Protein AF-A0A067CC04-F1 (afdb_monomer_lite)

InterPro domains:
  IPR005635 Inner centromere protein, ARK-binding domain [PF03941] (3-54)

Secondary structure (DSSP, 8-state):
--TTGGGGGGSPPPGGGSHHHHHHHHHHHSSTT---GGGTSPS------HHHHTTTTS-TTS-TT---GGG--TTSSPPHHHHHHHHHHTT-S-------

Sequence (100 aa):
MDTEDYAALNKPLPAWAQKANLDQALALQFGPHGVDPTTIFPDFVGSCDLKLIFKGYVEPKRTFNRRTSSGNWHMDQPTRLEKANYKHVMGFGSATTFVA

Organism: Saprolegnia parasitica (strain CBS 223.65) (NCBI:txid695850)

pLDDT: mean 78.01, std 14.94, range [41.5, 97.19]

Radius of gyration: 21.19 Å; chains: 1; bounding box: 42×27×64 Å

Foldseek 3Di:
DDPVVVVVVPDPDDPCRDDVNVVVVVVCCADLNHADVCVVDPFDPLDDDPCVVCPPPDDPPDPPPDDDCVSDCVVVGDDPVNVVVVCVVRNVDDPPPPPD

Structure (mmCIF, N/CA/C/O backbone):
data_AF-A0A067CC04-F1
#
_entry.id   AF-A0A067CC04-F1
#
loop_
_atom_site.group_PDB
_atom_site.id
_atom_site.type_symbol
_atom_site.label_atom_id
_atom_site.label_alt_id
_atom_site.label_comp_id
_atom_site.label_asym_id
_atom_site.label_entity_id
_atom_site.label_seq_id
_atom_site.pdbx_PDB_ins_code
_atom_site.Cartn_x
_atom_site.Cartn_y
_atom_site.Cartn_z
_atom_site.occupancy
_atom_site.B_iso_or_equiv
_atom_site.auth_seq_id
_atom_site.auth_comp_id
_atom_site.auth_asym_id
_atom_site.auth_atom_id
_atom_site.pdbx_PDB_model_num
ATOM 1 N N . MET A 1 1 ? -9.156 0.115 -29.959 1.00 44.59 1 MET A N 1
ATOM 2 C CA . MET A 1 1 ? -9.806 0.749 -28.791 1.00 44.59 1 MET A CA 1
ATOM 3 C C . MET A 1 1 ? -10.851 -0.250 -28.373 1.00 44.59 1 MET A C 1
ATOM 5 O O . MET A 1 1 ? -11.887 -0.343 -29.019 1.00 44.59 1 MET A O 1
ATOM 9 N N . ASP A 1 2 ? -10.473 -1.109 -27.437 1.00 47.34 2 ASP A N 1
ATOM 10 C CA . ASP A 1 2 ? -11.110 -2.409 -27.276 1.00 47.34 2 ASP A CA 1
ATOM 11 C C . ASP A 1 2 ? -12.366 -2.259 -26.421 1.00 47.34 2 ASP A C 1
ATOM 13 O O . ASP A 1 2 ? -12.338 -1.794 -25.286 1.00 47.34 2 ASP A O 1
ATOM 17 N N . THR A 1 3 ? -13.500 -2.581 -27.032 1.00 53.75 3 THR A N 1
ATOM 18 C CA . THR A 1 3 ? -14.859 -2.351 -26.527 1.00 53.75 3 THR A CA 1
ATOM 19 C C . THR A 1 3 ? -15.200 -3.228 -25.311 1.00 53.75 3 THR A C 1
ATOM 21 O O . THR A 1 3 ? -16.217 -3.008 -24.659 1.00 53.75 3 THR A O 1
ATOM 24 N N . GLU A 1 4 ? -14.346 -4.200 -24.979 1.00 54.41 4 GLU A N 1
ATOM 25 C CA . GLU A 1 4 ? -14.552 -5.176 -23.903 1.00 54.41 4 GLU A CA 1
ATOM 26 C C . GLU A 1 4 ? -14.390 -4.586 -22.487 1.00 54.41 4 GLU A C 1
ATOM 28 O O . GLU A 1 4 ? -15.037 -5.063 -21.555 1.00 54.41 4 GLU A O 1
ATOM 33 N N . ASP A 1 5 ? -13.614 -3.510 -22.308 1.00 56.44 5 ASP A N 1
ATOM 34 C CA . ASP A 1 5 ? -13.332 -2.931 -20.978 1.00 56.44 5 ASP A CA 1
ATOM 35 C C . ASP A 1 5 ? -14.538 -2.162 -20.390 1.00 56.44 5 ASP A C 1
ATOM 37 O O . ASP A 1 5 ? -14.797 -2.163 -19.185 1.00 56.44 5 ASP A O 1
ATOM 41 N N . TYR A 1 6 ? -15.394 -1.595 -21.248 1.00 52.56 6 TYR A N 1
ATOM 42 C CA . TYR A 1 6 ? -16.616 -0.901 -20.814 1.00 52.56 6 TYR A CA 1
ATOM 43 C C . TYR A 1 6 ? -17.701 -1.841 -20.265 1.00 52.56 6 TYR A C 1
ATOM 45 O O . TYR A 1 6 ? -18.592 -1.394 -19.542 1.00 52.56 6 TYR A O 1
ATOM 53 N N . ALA A 1 7 ? -17.635 -3.145 -20.550 1.00 53.19 7 ALA A N 1
ATOM 54 C CA . ALA A 1 7 ? -18.575 -4.115 -19.990 1.00 53.19 7 ALA A CA 1
ATOM 55 C C . ALA A 1 7 ? -18.333 -4.360 -18.486 1.00 53.19 7 ALA A C 1
ATOM 57 O O . ALA A 1 7 ? -19.269 -4.682 -17.752 1.00 53.19 7 ALA A O 1
ATOM 58 N N . ALA A 1 8 ? -17.102 -4.161 -17.996 1.00 56.31 8 ALA A N 1
ATOM 59 C CA . ALA A 1 8 ? -16.777 -4.284 -16.575 1.00 56.31 8 ALA A CA 1
ATOM 60 C C . ALA A 1 8 ? -17.367 -3.143 -15.726 1.00 56.31 8 ALA A C 1
ATOM 62 O O . ALA A 1 8 ? -17.684 -3.364 -14.557 1.00 56.31 8 ALA A O 1
ATOM 63 N N . LEU A 1 9 ? -17.578 -1.966 -16.326 1.00 58.84 9 LEU A N 1
ATOM 64 C CA . LEU A 1 9 ? -18.166 -0.782 -15.686 1.00 58.84 9 LEU A CA 1
ATOM 65 C C . LEU A 1 9 ? -19.675 -0.905 -15.420 1.00 58.84 9 LEU A C 1
ATOM 67 O O . LEU A 1 9 ? -20.197 -0.193 -14.568 1.00 58.84 9 LEU A O 1
ATOM 71 N N . ASN A 1 10 ? -20.369 -1.825 -16.098 1.00 68.38 10 ASN A N 1
ATOM 72 C CA . ASN A 1 10 ? -21.823 -2.000 -15.988 1.00 68.38 10 ASN A CA 1
ATOM 73 C C . ASN A 1 10 ? -22.241 -3.177 -15.093 1.00 68.38 10 ASN A C 1
ATOM 75 O O . ASN A 1 10 ? -23.408 -3.576 -15.092 1.00 68.38 10 ASN A O 1
ATOM 79 N N . LYS A 1 11 ? -21.309 -3.768 -14.337 1.00 81.19 11 LYS A N 1
ATOM 80 C CA . LYS A 1 11 ? -21.658 -4.827 -13.384 1.00 81.19 11 LYS A CA 1
ATOM 81 C C . LYS A 1 11 ? -22.488 -4.229 -12.240 1.00 81.19 11 LYS A C 1
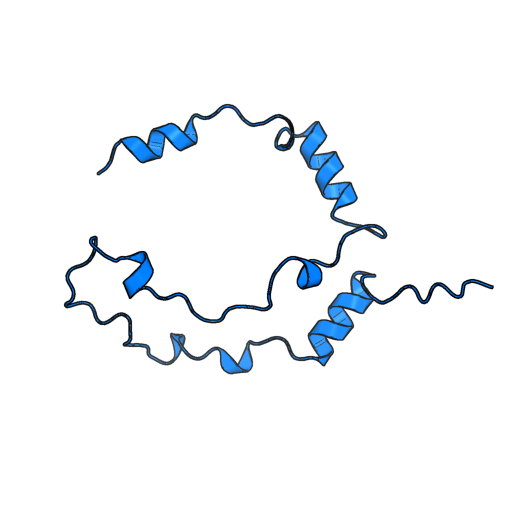ATOM 83 O O . LYS A 1 11 ? -22.098 -3.193 -11.698 1.00 81.19 11 LYS A O 1
ATOM 88 N N . PRO A 1 12 ? -23.607 -4.862 -11.844 1.00 85.69 12 PRO A N 1
ATOM 89 C CA . PRO A 1 12 ? -24.370 -4.398 -10.693 1.00 85.69 12 PRO A CA 1
ATOM 90 C C . PRO A 1 12 ? -23.480 -4.408 -9.446 1.00 85.69 12 PRO A C 1
ATOM 92 O O . PRO A 1 12 ? -22.689 -5.337 -9.255 1.00 85.69 12 PRO A O 1
ATOM 95 N N . LEU A 1 13 ? -23.604 -3.377 -8.602 1.00 88.31 13 LEU A N 1
ATOM 96 C CA . LEU A 1 13 ? -22.800 -3.279 -7.386 1.00 88.3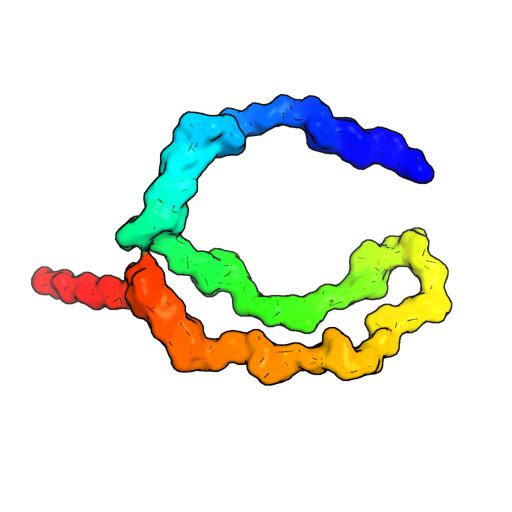1 13 LEU A CA 1
ATOM 97 C C . LEU A 1 13 ? -23.056 -4.503 -6.494 1.00 88.31 13 LEU A C 1
ATOM 99 O O . LEU A 1 13 ? -24.211 -4.759 -6.127 1.00 88.31 13 LEU A O 1
ATOM 103 N N . PRO A 1 14 ? -22.003 -5.242 -6.107 1.00 93.12 14 PRO A N 1
ATOM 104 C CA . PRO A 1 14 ? -22.162 -6.384 -5.226 1.00 93.12 14 PRO A CA 1
ATOM 105 C C . PRO A 1 14 ? -22.654 -5.923 -3.853 1.00 93.12 14 PRO A C 1
ATOM 107 O O . PRO A 1 14 ? -22.340 -4.819 -3.407 1.00 93.12 14 PRO A O 1
ATOM 110 N N . ALA A 1 15 ? -23.397 -6.786 -3.157 1.00 95.50 15 ALA A N 1
ATOM 111 C CA . ALA A 1 15 ? -24.059 -6.434 -1.901 1.00 95.50 15 ALA A CA 1
ATOM 112 C C . ALA A 1 15 ? -23.097 -5.869 -0.842 1.00 95.50 15 ALA A C 1
ATOM 114 O O . ALA A 1 15 ? -23.449 -4.917 -0.152 1.00 95.50 15 ALA A O 1
ATOM 115 N N . TRP A 1 16 ? -21.876 -6.402 -0.736 1.00 95.50 16 TRP A N 1
ATOM 116 C CA . TRP A 1 16 ? -20.872 -5.932 0.228 1.00 95.50 16 TRP A CA 1
ATOM 117 C C . TRP A 1 16 ? -20.393 -4.496 -0.041 1.00 95.50 16 TRP A C 1
ATOM 119 O O . TRP A 1 16 ? -19.982 -3.812 0.888 1.00 95.50 16 TRP A O 1
ATOM 129 N N . ALA A 1 17 ? -20.464 -4.034 -1.293 1.00 94.38 17 ALA A N 1
ATOM 130 C CA . ALA A 1 17 ? -20.048 -2.693 -1.699 1.00 94.38 17 ALA A CA 1
ATOM 131 C C . ALA A 1 17 ? -21.202 -1.676 -1.651 1.00 94.38 17 ALA A C 1
ATOM 133 O O . ALA A 1 17 ? -21.010 -0.502 -1.961 1.00 94.38 17 ALA A O 1
ATOM 134 N N . GLN A 1 18 ? -22.414 -2.108 -1.287 1.00 95.19 18 GLN A N 1
ATOM 135 C CA . GLN A 1 18 ? -23.546 -1.208 -1.083 1.00 95.19 18 GLN A CA 1
ATOM 136 C C . GLN A 1 18 ? -23.424 -0.514 0.275 1.00 95.19 18 GLN A C 1
ATOM 138 O O . GLN A 1 18 ? -22.976 -1.121 1.245 1.00 95.19 18 GLN A O 1
ATOM 143 N N . LYS A 1 19 ? -23.877 0.744 0.348 1.00 95.19 19 LYS A N 1
ATOM 144 C CA . LYS A 1 19 ? -23.650 1.662 1.477 1.00 95.19 19 LYS A CA 1
ATOM 145 C C . LYS A 1 19 ? -23.778 1.020 2.863 1.00 95.19 19 LYS A C 1
ATOM 147 O O . LYS A 1 19 ? -22.839 1.095 3.638 1.00 95.19 19 LYS A O 1
ATOM 152 N N . ALA A 1 20 ? -24.910 0.383 3.166 1.00 96.31 20 ALA A N 1
ATOM 153 C CA . ALA A 1 20 ? -25.162 -0.162 4.503 1.00 96.31 20 ALA A CA 1
ATOM 154 C C . ALA A 1 20 ? -24.143 -1.243 4.909 1.00 96.31 20 ALA A C 1
ATOM 156 O O . ALA A 1 20 ? -23.614 -1.212 6.018 1.00 96.31 20 ALA A O 1
ATOM 157 N N . ASN A 1 21 ? -23.833 -2.164 3.993 1.00 97.19 21 ASN A N 1
ATOM 158 C CA . ASN A 1 21 ? -22.891 -3.253 4.252 1.00 97.19 21 ASN A CA 1
ATOM 159 C C . ASN A 1 21 ? -21.442 -2.754 4.248 1.00 97.19 21 ASN A C 1
ATOM 161 O O . ASN A 1 21 ? -20.633 -3.207 5.055 1.00 97.19 21 ASN A O 1
ATOM 165 N N . LEU A 1 22 ? -21.123 -1.803 3.366 1.00 96.25 22 LEU A N 1
ATOM 166 C CA . LEU A 1 22 ? -19.801 -1.196 3.291 1.00 96.25 22 LEU A CA 1
ATOM 167 C C . LEU A 1 22 ? -19.486 -0.395 4.559 1.00 96.25 22 LEU A C 1
ATOM 169 O O . LEU A 1 22 ? -18.415 -0.574 5.128 1.00 96.25 22 LEU A O 1
ATOM 173 N N . ASP A 1 23 ? -20.424 0.431 5.032 1.00 95.31 23 ASP A N 1
ATOM 174 C CA . ASP A 1 23 ? -20.262 1.230 6.252 1.00 95.31 23 ASP A CA 1
ATOM 175 C C . ASP A 1 23 ? -19.996 0.311 7.467 1.00 95.31 23 ASP A C 1
ATOM 177 O O . ASP A 1 23 ? -19.097 0.575 8.268 1.00 95.31 23 ASP A O 1
ATOM 181 N N . GLN A 1 24 ? -20.703 -0.823 7.561 1.00 92.88 24 GLN A N 1
ATOM 182 C CA . GLN A 1 24 ? -20.458 -1.833 8.595 1.00 92.88 24 GLN A CA 1
ATOM 183 C C . GLN A 1 24 ? -19.079 -2.496 8.453 1.00 92.88 24 GLN A C 1
ATOM 185 O O . GLN A 1 24 ? -18.365 -2.654 9.443 1.00 92.88 24 GLN A O 1
ATOM 190 N N . ALA A 1 25 ? -18.688 -2.886 7.238 1.00 93.00 25 ALA A N 1
ATOM 191 C CA . ALA A 1 25 ? -17.398 -3.525 6.991 1.00 93.00 25 ALA A CA 1
ATOM 192 C C . ALA A 1 25 ? -16.223 -2.588 7.311 1.00 93.00 25 ALA A C 1
ATOM 194 O O . ALA A 1 25 ? -15.250 -3.015 7.932 1.00 93.00 25 ALA A O 1
ATOM 195 N N . LEU A 1 26 ? -16.330 -1.305 6.954 1.00 91.56 26 LEU A N 1
ATOM 196 C CA . LEU A 1 26 ? -15.318 -0.292 7.255 1.00 91.56 26 LEU A CA 1
ATOM 197 C C . LEU A 1 26 ? -15.172 -0.063 8.762 1.00 91.56 26 LEU A C 1
ATOM 199 O O . LEU A 1 26 ? -14.050 0.031 9.252 1.00 91.56 26 LEU A O 1
ATOM 203 N N . ALA A 1 27 ? -16.282 -0.046 9.507 1.00 88.88 27 ALA A N 1
ATOM 204 C CA . ALA A 1 27 ? -16.250 0.061 10.965 1.00 88.88 27 ALA A CA 1
ATOM 205 C C . ALA A 1 27 ? -15.571 -1.146 11.641 1.00 88.88 27 ALA A C 1
ATOM 207 O O . ALA A 1 27 ? -14.993 -1.001 12.712 1.00 88.88 27 ALA A O 1
ATOM 208 N N . LEU A 1 28 ? -15.613 -2.335 11.029 1.00 87.75 28 LEU A N 1
ATOM 209 C CA . LEU A 1 28 ? -14.878 -3.510 11.515 1.00 87.75 28 LEU A CA 1
ATOM 210 C C . LEU A 1 28 ? -13.394 -3.462 11.135 1.00 87.75 28 LEU A C 1
ATOM 212 O O . LEU A 1 28 ? -12.540 -3.864 11.922 1.00 87.75 28 LEU A O 1
ATOM 216 N N . GLN A 1 29 ? -13.080 -2.973 9.933 1.00 87.88 29 GLN A N 1
ATOM 217 C CA . GLN A 1 29 ? -11.700 -2.811 9.470 1.00 87.88 29 GLN A CA 1
ATOM 218 C C . GLN A 1 29 ? -10.948 -1.723 10.246 1.00 87.88 29 GLN A C 1
ATOM 220 O O . GLN A 1 29 ? -9.727 -1.803 10.377 1.00 87.88 29 GLN A O 1
ATOM 225 N N . PHE A 1 30 ? -11.664 -0.726 10.769 1.00 80.38 30 PHE A N 1
ATOM 226 C CA . PHE A 1 30 ? -11.103 0.411 11.485 1.00 80.38 30 PHE A CA 1
ATOM 227 C C . PHE A 1 30 ? -11.566 0.442 12.946 1.00 80.38 30 PHE A C 1
ATOM 229 O O . PHE A 1 30 ? -12.718 0.745 13.238 1.00 80.38 30 PHE A O 1
ATOM 236 N N . GLY A 1 31 ? -10.659 0.179 13.887 1.00 71.31 31 GLY A N 1
ATOM 237 C CA . GLY A 1 31 ? -10.954 0.248 15.318 1.00 71.31 31 GLY A CA 1
ATOM 238 C C . GLY A 1 31 ? -10.095 -0.708 16.148 1.00 71.31 31 GLY A C 1
ATOM 239 O O . GLY A 1 31 ? -9.161 -1.305 15.615 1.00 71.31 31 GLY A O 1
ATOM 240 N N . PRO A 1 32 ? -10.426 -0.912 17.436 1.00 72.81 32 PRO A N 1
ATOM 241 C CA . PRO A 1 32 ? -9.671 -1.781 18.350 1.00 72.81 32 PRO A CA 1
ATOM 242 C C . PRO A 1 32 ? -9.566 -3.249 17.905 1.00 72.81 32 PRO A C 1
ATOM 244 O O . PRO A 1 32 ? -8.737 -3.994 18.416 1.00 72.81 32 PRO A O 1
ATOM 247 N N . HIS A 1 33 ? -10.429 -3.667 16.977 1.00 75.50 33 HIS A N 1
ATOM 248 C CA . HIS A 1 33 ? -10.476 -5.017 16.412 1.00 75.50 33 HIS A CA 1
ATOM 249 C C . HIS A 1 33 ? -10.016 -5.070 14.948 1.00 75.50 33 HIS A C 1
ATOM 251 O O . HIS A 1 33 ? -10.149 -6.109 14.302 1.00 75.50 33 HIS A O 1
ATOM 257 N N . GLY A 1 34 ? -9.499 -3.957 14.417 1.00 82.00 34 GLY A N 1
ATOM 258 C CA . GLY A 1 34 ? -8.956 -3.898 13.067 1.00 82.00 34 GLY A CA 1
ATOM 259 C C . GLY A 1 34 ? -7.736 -4.807 12.920 1.00 82.00 34 GLY A C 1
ATOM 260 O O . GLY A 1 34 ? -6.937 -4.965 13.843 1.00 82.00 34 GLY A O 1
ATOM 261 N N . VAL A 1 35 ? -7.583 -5.407 11.742 1.00 87.19 35 VAL A N 1
ATOM 262 C CA . VAL A 1 35 ? -6.427 -6.253 11.424 1.00 87.19 35 VAL A CA 1
ATOM 263 C C . VAL A 1 35 ? -5.280 -5.376 10.939 1.00 87.19 35 VAL A C 1
ATOM 265 O O . VAL A 1 35 ? -5.480 -4.541 10.061 1.00 87.19 35 VAL A O 1
ATOM 268 N N . ASP A 1 36 ? -4.075 -5.597 11.470 1.00 87.31 36 ASP A N 1
ATOM 269 C CA . ASP A 1 36 ? -2.859 -4.921 11.008 1.00 87.31 36 ASP A CA 1
ATOM 270 C C . ASP A 1 36 ? -2.607 -5.240 9.519 1.00 87.31 36 ASP A C 1
ATOM 272 O O . ASP A 1 36 ? -2.275 -6.389 9.191 1.00 87.31 36 ASP A O 1
ATOM 276 N N . PRO A 1 37 ? -2.701 -4.256 8.601 1.00 87.81 37 PRO A N 1
ATOM 277 C CA . PRO A 1 37 ? -2.530 -4.498 7.171 1.00 87.81 37 PRO A CA 1
ATOM 278 C C . PRO A 1 37 ? -1.153 -5.062 6.810 1.00 87.81 37 PRO A C 1
ATOM 280 O O . PRO A 1 37 ? -1.033 -5.774 5.816 1.00 87.81 37 PRO A O 1
ATOM 283 N N . THR A 1 38 ? -0.125 -4.803 7.629 1.00 85.12 38 THR A N 1
ATOM 284 C CA . THR A 1 38 ? 1.241 -5.311 7.404 1.00 85.12 38 THR A CA 1
ATOM 285 C C . THR A 1 38 ? 1.362 -6.827 7.593 1.00 85.12 38 THR A C 1
ATOM 287 O O . THR A 1 38 ? 2.386 -7.406 7.244 1.00 85.12 38 THR A O 1
ATOM 290 N N . THR A 1 39 ? 0.327 -7.483 8.133 1.00 87.38 39 THR A N 1
ATOM 291 C CA . THR A 1 39 ? 0.243 -8.952 8.225 1.00 87.38 39 THR A CA 1
ATOM 292 C C . THR A 1 39 ? -0.362 -9.597 6.976 1.00 87.38 39 THR A C 1
ATOM 294 O O . T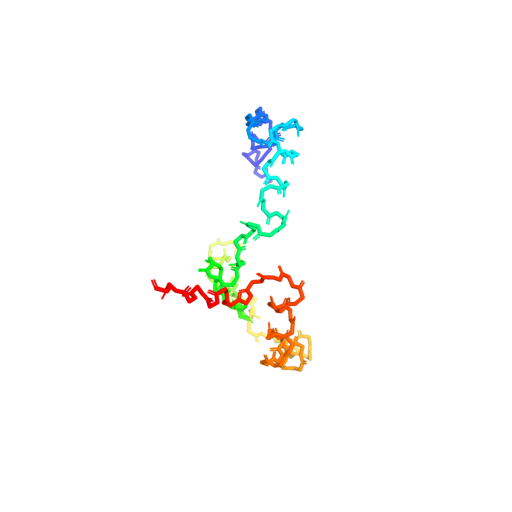HR A 1 39 ? -0.141 -10.781 6.735 1.00 87.38 39 THR A O 1
ATOM 297 N N . ILE A 1 40 ? -1.115 -8.828 6.183 1.00 89.81 40 ILE A N 1
ATOM 298 C CA . ILE A 1 40 ? -1.823 -9.302 4.986 1.00 89.81 40 ILE A CA 1
ATOM 299 C C . ILE A 1 40 ? -1.037 -8.930 3.730 1.00 89.81 40 ILE A C 1
ATOM 301 O O . ILE A 1 40 ? -0.866 -9.749 2.828 1.00 89.81 40 ILE A O 1
ATOM 305 N N . PHE A 1 41 ? -0.573 -7.683 3.664 1.00 87.25 41 PHE A N 1
ATOM 306 C CA . PHE A 1 41 ? 0.129 -7.155 2.507 1.00 87.25 41 PHE A CA 1
ATOM 307 C C . PHE A 1 41 ? 1.636 -7.172 2.756 1.00 87.25 41 PHE A C 1
ATOM 309 O O . PHE A 1 41 ? 2.083 -6.699 3.805 1.00 87.25 41 PHE A O 1
ATOM 316 N N . PRO A 1 42 ? 2.437 -7.686 1.804 1.00 82.38 42 PRO A N 1
ATOM 317 C CA . PRO A 1 42 ? 3.880 -7.572 1.898 1.00 82.38 42 PRO A CA 1
ATOM 318 C C . PRO A 1 42 ? 4.286 -6.096 1.910 1.00 82.38 42 PRO A C 1
ATOM 320 O O . PRO A 1 42 ? 3.619 -5.243 1.316 1.00 82.38 42 PRO A O 1
ATOM 323 N N . ASP A 1 43 ? 5.408 -5.810 2.568 1.00 77.62 43 ASP A N 1
ATOM 324 C CA . ASP A 1 43 ? 6.031 -4.490 2.519 1.00 77.62 43 ASP A CA 1
ATOM 325 C C . ASP A 1 43 ? 6.257 -4.054 1.062 1.00 77.62 43 ASP A C 1
ATOM 327 O O . ASP A 1 43 ? 6.428 -4.888 0.168 1.00 77.62 43 ASP A O 1
ATOM 331 N N . PHE A 1 44 ? 6.254 -2.737 0.839 1.00 70.69 44 PHE A N 1
ATOM 332 C CA . PHE A 1 44 ? 6.326 -2.112 -0.482 1.00 70.69 44 PHE A CA 1
ATOM 333 C C . PHE A 1 44 ? 7.316 -2.819 -1.419 1.00 70.69 44 PHE A C 1
ATOM 335 O O . PHE A 1 44 ? 8.537 -2.718 -1.276 1.00 70.69 44 PHE A O 1
ATOM 342 N N . VAL A 1 45 ? 6.772 -3.519 -2.416 1.00 68.62 45 VAL A N 1
ATOM 343 C CA . VAL A 1 45 ? 7.553 -4.120 -3.495 1.00 68.62 45 VAL A CA 1
ATOM 344 C C . VAL A 1 45 ? 7.936 -2.972 -4.422 1.00 68.62 45 VAL A C 1
ATOM 346 O O . VAL A 1 45 ? 7.166 -2.579 -5.292 1.00 68.62 45 VAL A O 1
ATOM 349 N N . GLY A 1 46 ? 9.095 -2.360 -4.173 1.00 68.62 46 GLY A N 1
ATOM 350 C CA . GLY A 1 46 ? 9.484 -1.063 -4.743 1.00 68.62 46 GLY A CA 1
ATOM 351 C C . GLY A 1 46 ? 9.752 -1.009 -6.247 1.00 68.62 46 GLY A C 1
ATOM 352 O O . GLY A 1 46 ? 10.418 -0.094 -6.729 1.00 68.62 46 GLY A O 1
ATOM 353 N N . SER A 1 47 ? 9.252 -1.978 -7.005 1.00 78.19 47 SER A N 1
ATOM 354 C CA . SER A 1 47 ? 9.330 -1.992 -8.454 1.00 78.19 47 SER A CA 1
ATOM 355 C C . SER A 1 47 ? 8.222 -2.852 -9.052 1.00 78.19 47 SER A C 1
ATOM 357 O O . SER A 1 47 ? 7.772 -3.826 -8.453 1.00 78.19 47 SER A O 1
ATOM 359 N N . CYS A 1 48 ? 7.830 -2.517 -10.275 1.00 80.88 48 CYS A N 1
ATOM 360 C CA . CYS A 1 48 ? 7.023 -3.368 -11.131 1.00 80.88 48 CYS A CA 1
ATOM 361 C C . CYS A 1 48 ? 7.790 -3.617 -12.434 1.00 80.88 48 CYS A C 1
ATOM 363 O O . CYS A 1 48 ? 8.398 -2.704 -13.001 1.00 80.88 48 CYS A O 1
ATOM 365 N N . ASP A 1 49 ? 7.792 -4.862 -12.911 1.00 86.56 49 ASP A N 1
ATOM 366 C CA . ASP A 1 49 ? 8.433 -5.181 -14.183 1.00 86.56 49 ASP A CA 1
ATOM 367 C C . ASP A 1 49 ? 7.527 -4.745 -15.338 1.00 86.56 49 ASP A C 1
ATOM 369 O O . ASP A 1 49 ? 6.613 -5.452 -15.765 1.00 86.56 49 ASP A O 1
ATOM 373 N N . LEU A 1 50 ? 7.800 -3.552 -15.861 1.00 85.19 50 LEU A N 1
ATOM 374 C CA . LEU A 1 50 ? 7.061 -2.994 -16.988 1.00 85.19 50 LEU A CA 1
ATOM 375 C C . LEU A 1 50 ? 7.211 -3.838 -18.263 1.00 85.19 50 LEU A C 1
ATOM 377 O O . LEU A 1 50 ? 6.295 -3.850 -19.080 1.00 85.19 50 LEU A O 1
ATOM 381 N N . LYS A 1 51 ? 8.322 -4.570 -18.448 1.00 83.94 51 LYS A N 1
ATOM 382 C CA . LYS A 1 51 ? 8.461 -5.472 -19.604 1.00 83.94 51 LYS A CA 1
ATOM 383 C C . LYS A 1 51 ? 7.494 -6.639 -19.494 1.00 83.94 51 LYS A C 1
ATOM 385 O O . LYS A 1 51 ? 6.924 -7.038 -20.505 1.00 83.94 51 LYS A O 1
ATOM 390 N N . LEU A 1 52 ? 7.321 -7.174 -18.285 1.00 87.06 52 LEU A N 1
ATOM 391 C CA . LEU A 1 52 ? 6.355 -8.234 -18.023 1.00 87.06 52 LEU A CA 1
ATOM 392 C C . LEU A 1 52 ? 4.923 -7.730 -18.228 1.00 87.06 52 LEU A C 1
ATOM 394 O O . LEU A 1 52 ? 4.155 -8.374 -18.935 1.00 87.06 52 LEU A O 1
ATOM 398 N N . ILE A 1 53 ? 4.592 -6.566 -17.662 1.00 86.75 53 ILE A N 1
ATOM 399 C CA . ILE A 1 53 ? 3.244 -5.979 -17.731 1.00 86.75 53 ILE A CA 1
ATOM 400 C C . ILE A 1 53 ? 2.845 -5.654 -19.177 1.00 86.75 53 ILE A C 1
ATOM 402 O O . ILE A 1 53 ? 1.732 -5.959 -19.591 1.00 86.75 53 ILE A O 1
ATOM 406 N N . PHE A 1 54 ? 3.754 -5.070 -19.962 1.00 84.25 54 PHE A N 1
ATOM 407 C CA . PHE A 1 54 ? 3.482 -4.648 -21.342 1.00 84.25 54 PHE A CA 1
ATOM 408 C C . PHE A 1 54 ? 3.924 -5.663 -22.403 1.00 84.25 54 PHE A C 1
ATOM 410 O O . PHE A 1 54 ? 4.035 -5.323 -23.588 1.00 84.25 54 PHE A O 1
ATOM 417 N N . LYS A 1 55 ? 4.179 -6.914 -22.006 1.00 83.44 55 LYS A N 1
ATOM 418 C CA . LYS A 1 55 ? 4.572 -7.978 -22.932 1.00 83.44 55 LYS A CA 1
ATOM 419 C C . LYS A 1 55 ? 3.514 -8.131 -24.031 1.00 83.44 55 LYS A C 1
ATOM 421 O O . LYS A 1 55 ? 2.357 -8.408 -23.744 1.00 83.44 55 LYS A O 1
ATOM 426 N N . GLY A 1 56 ? 3.921 -7.966 -25.290 1.00 80.50 56 GLY A N 1
ATOM 427 C CA . GLY A 1 56 ? 3.042 -8.100 -26.461 1.00 80.50 56 GLY A CA 1
ATOM 428 C C . GLY A 1 56 ? 2.288 -6.831 -26.878 1.00 80.50 56 GLY A C 1
ATOM 429 O O . GLY A 1 56 ? 1.736 -6.816 -27.970 1.00 80.50 56 GLY A O 1
ATOM 430 N N . TYR A 1 57 ? 2.311 -5.762 -26.073 1.00 73.81 57 TYR A N 1
ATOM 431 C CA . TYR A 1 57 ? 1.595 -4.508 -26.362 1.00 73.81 57 TYR A CA 1
ATOM 432 C C . TYR A 1 57 ? 2.508 -3.355 -26.786 1.00 73.81 57 TYR A C 1
ATOM 434 O O . TYR A 1 57 ? 2.059 -2.400 -27.417 1.00 73.81 57 TYR A O 1
ATOM 442 N N . VAL A 1 58 ? 3.793 -3.414 -26.430 1.00 70.06 58 VAL A N 1
ATOM 443 C CA . VAL A 1 58 ? 4.763 -2.357 -26.731 1.00 70.06 58 VAL A CA 1
ATOM 444 C C . VAL A 1 58 ? 5.929 -2.946 -27.516 1.00 70.06 58 VAL A C 1
ATOM 446 O O . VAL A 1 58 ? 6.521 -3.947 -27.114 1.00 70.06 58 VAL A O 1
ATOM 449 N N . GLU A 1 59 ? 6.272 -2.298 -28.631 1.00 66.44 59 GLU A N 1
ATOM 450 C CA . GLU A 1 59 ? 7.479 -2.582 -29.410 1.00 66.44 59 GLU A CA 1
ATOM 451 C C . GLU A 1 59 ? 8.715 -2.636 -28.485 1.00 66.44 59 GLU A C 1
ATOM 453 O O . GLU A 1 59 ? 8.909 -1.729 -27.665 1.00 66.44 59 GLU A O 1
ATOM 458 N N . PRO A 1 60 ? 9.617 -3.625 -28.637 1.00 60.72 60 PRO A N 1
ATOM 459 C CA . PRO A 1 60 ? 10.757 -3.850 -27.736 1.00 60.72 60 PRO A CA 1
ATOM 460 C C . PRO A 1 60 ? 11.773 -2.689 -27.670 1.00 60.72 60 PRO A C 1
ATOM 462 O O . PRO A 1 60 ? 12.730 -2.740 -26.900 1.00 60.72 60 PRO A O 1
ATOM 465 N N . LYS A 1 61 ? 11.575 -1.627 -28.462 1.00 57.84 61 LYS A N 1
ATOM 466 C CA . LYS A 1 61 ? 12.452 -0.452 -28.567 1.00 57.84 61 LYS A CA 1
ATOM 467 C C . LYS A 1 61 ? 12.296 0.564 -27.428 1.00 57.84 61 LYS A C 1
ATOM 469 O O . LYS A 1 61 ? 13.187 1.395 -27.254 1.00 57.84 61 LYS A O 1
ATOM 474 N N . ARG A 1 62 ? 11.218 0.531 -26.631 1.00 63.97 62 ARG A N 1
ATOM 475 C CA . ARG A 1 62 ? 11.104 1.381 -25.428 1.00 63.97 62 ARG A CA 1
ATOM 476 C C . ARG A 1 62 ? 11.825 0.723 -24.252 1.00 63.97 62 ARG A C 1
ATOM 478 O O . ARG A 1 62 ? 11.372 -0.271 -23.694 1.00 63.97 62 ARG A O 1
ATOM 485 N N . THR A 1 63 ? 12.965 1.285 -23.856 1.00 66.06 63 THR A N 1
ATOM 486 C CA . THR A 1 63 ? 13.732 0.785 -22.713 1.00 66.06 63 THR A CA 1
ATOM 487 C C . THR A 1 63 ? 13.065 1.196 -21.400 1.00 66.06 63 THR A C 1
ATOM 489 O O . THR A 1 63 ? 13.307 2.269 -20.858 1.00 66.06 63 THR A O 1
ATOM 492 N N . PHE A 1 64 ? 12.263 0.297 -20.828 1.00 77.00 64 PHE A N 1
ATOM 493 C CA . PHE A 1 64 ? 11.660 0.481 -19.499 1.00 77.00 64 PHE A CA 1
ATOM 494 C C . PHE A 1 64 ? 12.677 0.546 -18.337 1.00 77.00 64 PHE A C 1
ATOM 496 O O . PHE A 1 64 ? 12.298 0.807 -17.201 1.00 77.00 64 PHE A O 1
ATOM 503 N N . ASN A 1 65 ? 13.970 0.344 -18.622 1.00 74.62 65 ASN A N 1
ATOM 504 C CA . ASN A 1 65 ? 15.066 0.448 -17.653 1.00 74.62 65 ASN A CA 1
ATOM 505 C C . ASN A 1 65 ? 15.636 1.866 -17.501 1.00 74.62 65 ASN A C 1
ATOM 507 O O . ASN A 1 65 ? 16.384 2.108 -16.556 1.00 74.62 65 ASN A O 1
ATOM 511 N N . ARG A 1 66 ? 15.350 2.806 -18.415 1.00 76.38 66 ARG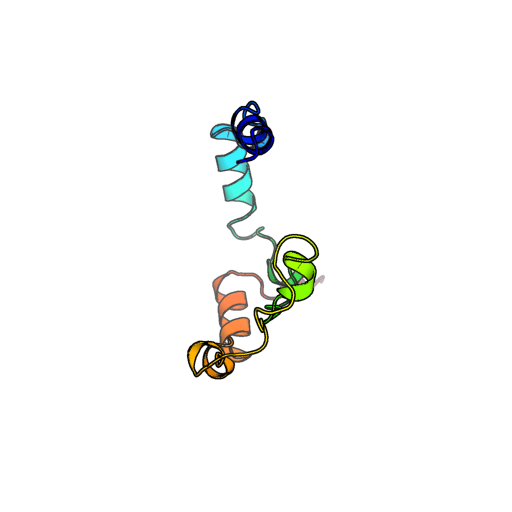 A N 1
ATOM 512 C CA . ARG A 1 66 ? 15.929 4.152 -18.314 1.00 76.38 66 ARG A CA 1
ATOM 513 C C . ARG A 1 66 ? 15.149 4.976 -17.292 1.00 76.38 66 ARG A C 1
ATOM 515 O O . ARG A 1 66 ? 14.012 5.364 -17.547 1.00 76.38 66 ARG A O 1
ATOM 522 N N . ARG A 1 67 ? 15.782 5.281 -16.160 1.00 77.00 67 ARG A N 1
ATOM 523 C CA . ARG A 1 67 ? 15.253 6.170 -15.117 1.00 77.00 67 ARG A CA 1
ATOM 524 C C . ARG A 1 67 ? 16.244 7.290 -14.815 1.00 77.00 67 ARG A C 1
ATOM 526 O O . ARG A 1 67 ? 17.447 7.115 -14.975 1.00 77.00 67 ARG A O 1
ATOM 533 N N . THR A 1 68 ? 15.722 8.444 -14.416 1.00 83.12 68 THR A N 1
ATOM 534 C CA . THR A 1 68 ? 16.501 9.568 -13.876 1.00 83.12 68 THR A CA 1
ATOM 535 C C . THR A 1 68 ? 16.280 9.634 -12.360 1.00 83.12 68 THR A C 1
ATOM 537 O O . THR A 1 68 ? 15.898 8.630 -11.754 1.00 83.12 68 THR A O 1
ATOM 540 N N . SER A 1 69 ? 16.497 10.786 -11.722 1.00 86.50 69 SER A N 1
ATOM 541 C CA . SER A 1 69 ? 16.277 10.981 -10.280 1.00 86.50 69 SER A CA 1
ATOM 542 C C . SER A 1 69 ? 14.879 10.572 -9.796 1.00 86.50 69 SER A C 1
ATOM 544 O O . SER A 1 69 ? 14.743 10.177 -8.645 1.00 86.50 69 SER A O 1
ATOM 546 N N . SER A 1 70 ? 13.865 10.555 -10.670 1.00 84.94 70 SER A N 1
ATOM 547 C CA . SER A 1 70 ? 12.510 10.069 -10.359 1.00 84.94 70 SER A CA 1
ATOM 548 C C . SER A 1 70 ? 12.431 8.584 -9.985 1.00 84.94 70 SER A C 1
ATOM 550 O O . SER A 1 70 ? 11.409 8.130 -9.478 1.00 84.94 70 SER A O 1
ATOM 552 N N . GLY A 1 71 ? 13.480 7.804 -10.256 1.00 80.31 71 GLY A N 1
ATOM 553 C CA . GLY A 1 71 ? 13.586 6.411 -9.835 1.00 80.31 71 GLY A CA 1
ATOM 554 C C . GLY A 1 71 ? 14.161 6.217 -8.431 1.00 80.31 71 GLY A C 1
ATOM 555 O O . GLY A 1 71 ? 14.150 5.087 -7.949 1.00 80.31 71 GLY A O 1
ATOM 556 N N . ASN A 1 72 ? 14.683 7.269 -7.794 1.00 84.50 72 ASN A N 1
ATOM 557 C CA . ASN A 1 72 ? 15.350 7.174 -6.501 1.00 84.50 72 ASN A CA 1
ATOM 558 C C . ASN A 1 72 ? 14.410 7.575 -5.356 1.00 84.50 72 ASN A C 1
ATOM 560 O O . ASN A 1 72 ? 14.232 8.758 -5.102 1.00 84.50 72 ASN A O 1
ATOM 564 N N . TRP A 1 73 ? 13.879 6.570 -4.657 1.00 84.75 73 TRP A N 1
ATOM 565 C CA . TRP A 1 73 ? 12.979 6.722 -3.502 1.00 84.75 73 TRP A CA 1
ATOM 566 C C . TRP A 1 73 ? 13.575 6.122 -2.219 1.00 84.75 73 TRP A C 1
ATOM 568 O O . TRP A 1 73 ? 12.854 5.729 -1.307 1.00 84.75 73 TRP A O 1
ATOM 578 N N . HIS A 1 74 ? 14.903 5.957 -2.154 1.00 79.94 74 HIS A N 1
ATOM 579 C CA . HIS A 1 74 ? 15.552 5.279 -1.021 1.00 79.94 74 HIS A CA 1
ATOM 580 C C . HIS A 1 74 ? 15.336 6.020 0.305 1.00 79.94 74 HIS A C 1
ATOM 582 O O . HIS A 1 74 ? 15.312 5.384 1.354 1.00 79.94 74 HIS A O 1
ATOM 588 N N . MET A 1 75 ? 15.161 7.343 0.251 1.00 83.19 75 MET A N 1
ATOM 589 C CA . MET A 1 75 ? 14.934 8.185 1.429 1.00 83.19 75 MET A CA 1
ATOM 590 C C . MET A 1 75 ? 13.459 8.279 1.832 1.00 83.19 75 MET A C 1
ATOM 592 O O . MET A 1 75 ? 13.167 8.724 2.934 1.00 83.19 75 MET A O 1
ATOM 596 N N . ASP A 1 76 ? 12.544 7.849 0.965 1.00 84.31 76 ASP A N 1
ATOM 597 C CA . ASP A 1 76 ? 11.096 7.904 1.187 1.00 84.31 76 ASP A CA 1
ATOM 598 C C . ASP A 1 76 ? 10.555 6.617 1.830 1.00 84.31 76 ASP A C 1
ATOM 600 O O . ASP A 1 76 ? 9.358 6.494 2.094 1.00 84.31 76 ASP A O 1
ATOM 604 N N . GLN A 1 77 ? 11.419 5.624 2.063 1.00 84.38 77 GLN A N 1
ATOM 605 C CA . GLN A 1 77 ? 11.011 4.383 2.709 1.00 84.38 77 GLN A CA 1
ATOM 606 C C . GLN A 1 77 ? 10.759 4.609 4.206 1.00 84.38 77 GLN A C 1
ATOM 608 O O . GLN A 1 77 ? 11.618 5.178 4.883 1.00 84.38 77 GLN A O 1
ATOM 613 N N . PRO A 1 78 ? 9.643 4.093 4.759 1.00 87.56 78 PRO A N 1
ATOM 614 C CA . PRO A 1 78 ? 9.374 4.197 6.184 1.00 87.56 78 PRO A CA 1
ATOM 615 C C . PRO A 1 78 ? 10.459 3.490 6.993 1.00 87.56 78 PRO A C 1
ATOM 617 O O . PRO A 1 78 ? 10.739 2.300 6.803 1.00 87.56 78 PRO A O 1
ATOM 620 N N . THR A 1 79 ? 11.034 4.207 7.946 1.00 89.38 79 THR A N 1
ATOM 621 C CA . THR A 1 79 ? 11.994 3.669 8.900 1.00 89.38 79 THR A CA 1
ATOM 622 C C . THR A 1 79 ? 11.326 2.666 9.841 1.00 89.38 79 THR A C 1
ATOM 624 O O . THR A 1 79 ? 10.114 2.666 10.072 1.00 89.38 79 THR A O 1
ATOM 627 N N . ARG A 1 80 ? 12.137 1.808 10.468 1.00 88.75 80 ARG A N 1
ATOM 628 C CA . ARG A 1 80 ? 11.648 0.851 11.474 1.00 88.75 80 ARG A CA 1
ATOM 629 C C . ARG A 1 80 ? 10.942 1.544 12.646 1.00 88.75 80 ARG A C 1
ATOM 631 O O . ARG A 1 80 ? 9.980 0.996 13.178 1.00 88.75 80 ARG A O 1
ATOM 638 N N . LEU A 1 81 ? 11.417 2.729 13.037 1.00 92.50 81 LEU A N 1
ATOM 639 C CA . LEU A 1 81 ? 10.816 3.520 14.110 1.00 92.50 81 LEU A CA 1
ATOM 640 C C . LEU A 1 81 ? 9.427 4.029 13.710 1.00 92.50 81 LEU A C 1
ATOM 642 O O . LEU A 1 81 ? 8.488 3.884 14.486 1.00 92.50 81 LEU A O 1
ATOM 646 N N . GLU A 1 82 ? 9.275 4.552 12.493 1.00 91.25 82 GLU A N 1
ATOM 647 C CA . GLU A 1 82 ? 7.980 5.019 11.980 1.00 91.25 82 GLU A CA 1
ATOM 648 C C . GLU A 1 82 ? 6.970 3.876 11.872 1.00 91.25 82 GLU A C 1
ATOM 650 O O . GLU A 1 82 ? 5.829 4.028 12.303 1.00 91.25 82 GLU A O 1
ATOM 655 N N . LYS A 1 83 ? 7.397 2.698 11.395 1.00 88.50 83 LYS A N 1
ATOM 656 C CA . LYS A 1 83 ? 6.543 1.500 11.357 1.00 88.50 83 LYS A CA 1
ATOM 657 C C . LYS A 1 83 ? 6.092 1.069 12.756 1.00 88.50 83 LYS A C 1
ATOM 659 O O . LYS A 1 83 ? 4.925 0.733 12.948 1.00 88.50 83 LYS A O 1
ATOM 664 N N . ALA A 1 84 ? 6.993 1.084 13.740 1.00 89.50 84 ALA A N 1
ATOM 665 C CA . ALA A 1 84 ? 6.656 0.745 15.123 1.00 89.50 84 ALA A CA 1
ATOM 666 C C . ALA A 1 84 ? 5.692 1.769 15.747 1.00 89.50 84 ALA A C 1
ATOM 668 O O . ALA A 1 84 ? 4.708 1.378 16.374 1.00 89.50 84 ALA A O 1
ATOM 669 N N . ASN A 1 85 ? 5.936 3.064 15.526 1.00 90.94 85 ASN A N 1
ATOM 670 C CA . ASN A 1 85 ? 5.065 4.137 15.997 1.00 90.94 85 ASN A CA 1
ATOM 671 C C . ASN A 1 85 ? 3.665 4.046 15.371 1.00 90.94 85 ASN A C 1
ATOM 673 O O . ASN A 1 85 ? 2.671 4.136 16.083 1.00 90.94 85 ASN A O 1
ATOM 677 N N . TYR A 1 86 ? 3.580 3.784 14.062 1.00 88.12 86 TYR A N 1
ATOM 678 C CA . TYR A 1 86 ? 2.311 3.551 13.370 1.00 88.12 86 TYR A CA 1
ATOM 679 C C . TYR A 1 86 ? 1.513 2.420 14.025 1.00 88.12 86 TYR A C 1
ATOM 681 O O . TYR A 1 86 ? 0.355 2.615 14.387 1.00 88.12 86 TYR A O 1
ATOM 689 N N . LYS A 1 87 ? 2.138 1.256 14.251 1.00 87.44 87 LYS A N 1
ATOM 690 C CA . LYS A 1 87 ? 1.467 0.122 14.905 1.00 87.44 87 LYS A CA 1
ATOM 691 C C . LYS A 1 87 ? 0.986 0.467 16.311 1.00 87.44 87 LYS A C 1
ATOM 693 O O . LYS A 1 87 ? -0.095 0.039 16.699 1.00 87.44 87 LYS A O 1
ATOM 698 N N . HIS A 1 88 ? 1.770 1.236 17.064 1.00 86.75 88 HIS A N 1
ATOM 699 C CA . HIS A 1 88 ? 1.382 1.682 18.398 1.00 86.75 88 HIS A CA 1
ATOM 700 C C . HIS A 1 88 ? 0.158 2.608 18.359 1.00 86.75 88 HIS 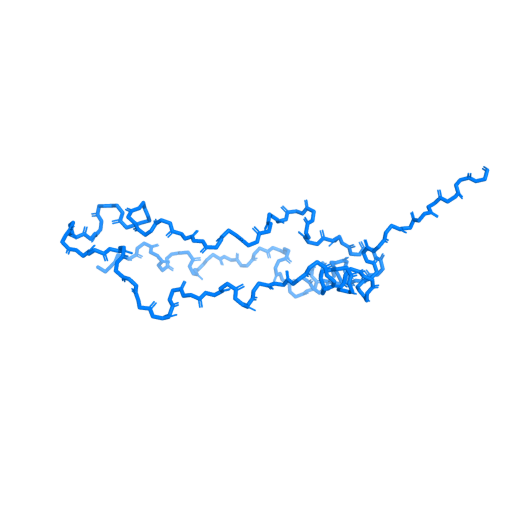A C 1
ATOM 702 O O . HIS A 1 88 ? -0.830 2.325 19.030 1.00 86.75 88 HIS A O 1
ATOM 708 N N . VAL A 1 89 ? 0.191 3.659 17.531 1.00 86.50 89 VAL A N 1
ATOM 709 C CA . VAL A 1 89 ? -0.914 4.625 17.382 1.00 86.50 89 VAL A CA 1
ATOM 710 C C . VAL A 1 89 ? -2.194 3.952 16.885 1.00 86.50 89 VAL A C 1
ATOM 712 O O . VAL A 1 89 ? -3.281 4.283 17.348 1.00 86.50 89 VAL A O 1
ATOM 715 N N . MET A 1 90 ? -2.071 2.987 15.972 1.00 84.56 90 MET A N 1
ATOM 716 C CA . MET A 1 90 ? -3.211 2.259 15.413 1.00 84.56 90 MET A CA 1
ATOM 717 C C . MET A 1 90 ? -3.731 1.127 16.312 1.00 84.56 90 MET A C 1
ATOM 719 O O . MET A 1 90 ? -4.734 0.506 15.975 1.00 84.56 90 MET A O 1
ATOM 723 N N . GLY A 1 91 ? -3.070 0.833 17.438 1.00 83.00 91 GLY A N 1
ATOM 724 C CA . GLY A 1 91 ? -3.468 -0.263 18.328 1.00 83.00 91 GLY A CA 1
ATOM 725 C C . GLY A 1 91 ? -3.150 -1.666 17.793 1.00 83.00 91 GLY A C 1
ATOM 726 O O . GLY A 1 91 ? -3.677 -2.646 18.305 1.00 83.00 91 GLY A O 1
ATOM 727 N N . PHE A 1 92 ? -2.266 -1.781 16.797 1.00 84.25 92 PHE A N 1
ATOM 728 C CA . PHE A 1 92 ? -1.800 -3.050 16.218 1.00 84.25 92 PHE A CA 1
ATOM 729 C C . PHE A 1 92 ? -0.645 -3.703 16.999 1.00 84.25 92 PHE A C 1
ATOM 731 O O . PHE A 1 92 ? -0.149 -4.765 16.622 1.00 84.25 92 PHE A O 1
ATOM 738 N N . GLY A 1 93 ? -0.159 -3.060 18.065 1.00 68.31 93 GLY A N 1
ATOM 739 C CA . GLY A 1 93 ? 0.849 -3.639 18.953 1.00 68.31 93 GLY A CA 1
ATOM 740 C C . GLY A 1 93 ? 0.305 -4.853 19.710 1.00 68.31 93 GLY A C 1
ATOM 741 O O . GLY A 1 93 ? -0.872 -4.888 20.051 1.00 68.31 93 GLY A O 1
ATOM 742 N N . SER A 1 94 ? 1.166 -5.840 19.984 1.00 58.06 94 SER A N 1
ATOM 743 C CA . SER A 1 94 ? 0.819 -7.038 20.759 1.00 58.06 94 SER A CA 1
ATOM 744 C C . SER A 1 94 ? 0.037 -6.661 22.017 1.00 58.06 94 SER A C 1
ATOM 746 O O . SER A 1 94 ? 0.607 -6.104 22.958 1.00 58.06 94 SER A O 1
ATOM 748 N N . ALA A 1 95 ? -1.246 -7.026 22.069 1.00 50.19 95 ALA A N 1
ATOM 749 C CA . ALA A 1 95 ? -1.872 -7.306 23.343 1.00 50.19 95 ALA A CA 1
ATOM 750 C C . ALA A 1 95 ? -1.073 -8.470 23.925 1.00 50.19 95 ALA A C 1
ATOM 752 O O . ALA A 1 95 ? -1.238 -9.617 23.517 1.00 50.19 95 ALA A O 1
ATOM 753 N N . THR A 1 96 ? -0.136 -8.178 24.825 1.00 43.34 96 THR A N 1
ATOM 754 C CA . THR A 1 96 ? 0.402 -9.202 25.710 1.00 43.34 96 THR A CA 1
ATOM 755 C C . THR A 1 96 ? -0.779 -9.680 26.542 1.00 43.34 96 THR A C 1
ATOM 757 O O . THR A 1 96 ? -1.090 -9.114 27.588 1.00 43.34 96 THR A O 1
ATOM 760 N N . THR A 1 97 ? -1.502 -10.674 26.034 1.00 41.50 97 THR A N 1
ATOM 761 C CA . THR A 1 97 ? -2.462 -11.440 26.809 1.00 41.50 97 THR A CA 1
ATOM 762 C C . THR A 1 97 ? -1.634 -12.206 27.827 1.00 41.50 97 THR A C 1
ATOM 764 O O . THR A 1 97 ? -1.153 -13.304 27.563 1.00 41.50 97 THR A O 1
ATOM 767 N N . PHE A 1 98 ? -1.402 -11.595 28.987 1.00 41.62 98 PHE A N 1
ATOM 768 C CA . PHE 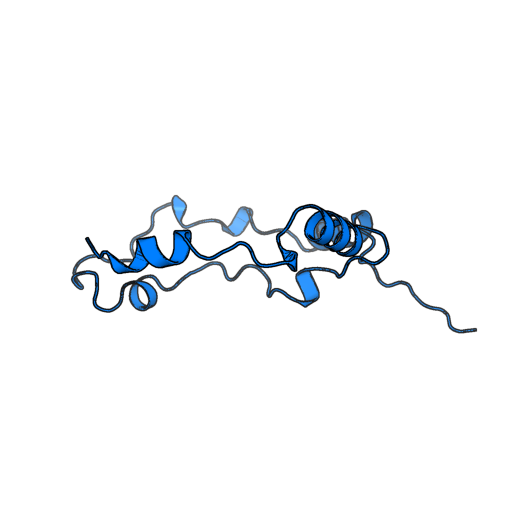A 1 98 ? -1.067 -12.359 30.174 1.00 41.62 98 PHE A CA 1
ATOM 769 C C . PHE A 1 98 ? -2.300 -13.199 30.491 1.00 41.62 98 PHE A C 1
ATOM 771 O O . PHE A 1 98 ? -3.284 -12.705 31.038 1.00 41.62 98 PHE A O 1
ATOM 778 N N . VAL A 1 99 ? -2.270 -14.456 30.058 1.00 41.81 99 VAL A N 1
ATOM 779 C CA . VAL A 1 99 ? -3.139 -15.484 30.617 1.00 41.81 99 VAL A CA 1
ATOM 780 C C . VAL A 1 99 ? -2.583 -15.762 32.011 1.00 41.81 99 VAL A C 1
ATOM 782 O O . VAL A 1 99 ? -1.427 -16.170 32.136 1.00 41.81 99 VAL A O 1
ATOM 785 N N . ALA A 1 100 ? -3.369 -15.407 33.025 1.00 42.03 100 ALA A N 1
ATOM 786 C CA . ALA A 1 100 ? -3.111 -15.724 34.426 1.00 42.03 100 ALA A CA 1
ATOM 787 C C . ALA A 1 100 ? -3.356 -17.212 34.706 1.00 42.03 100 ALA A C 1
ATOM 789 O O . ALA A 1 100 ? -4.221 -17.801 34.016 1.00 42.03 100 ALA A O 1
#